Protein AF-A0A7C2DAB9-F1 (afdb_monomer)

Radius of gyration: 25.48 Å; Cα contacts (8 Å, |Δi|>4): 15; chains: 1; bounding box: 68×54×38 Å

Mean predicted aligned error: 17.57 Å

pLDDT: mean 74.19, std 17.8, range [45.88, 98.0]

Foldseek 3Di:
DDDDDDDDDDDDDDPVVVVVLVVVCVVVVHDSVVVVVVVVCCVVPPDDPLVPDPCVVVVVVVPDPPDPPPDPDPPPPPDDPPDPPPDDDDD

Nearest PDB structures (foldseek):
  3h87-assembly1_C  TM=6.363E-01  e=1.679E+00  Mycobacterium tuberculosis H37Rv
  2p81-assemb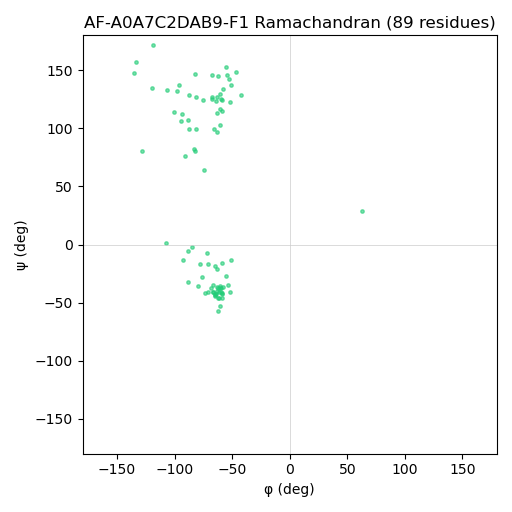ly1_A  TM=5.356E-01  e=5.151E+00  Drosophila melanogaster

Structure (mmCIF, N/CA/C/O backbone):
data_AF-A0A7C2DAB9-F1
#
_entry.id   AF-A0A7C2DAB9-F1
#
loop_
_atom_s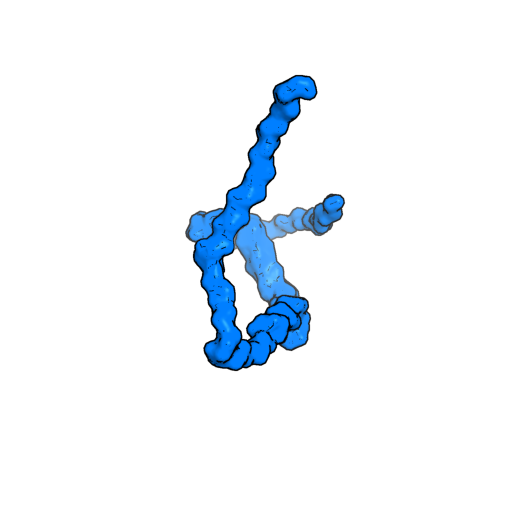ite.group_PDB
_atom_site.id
_atom_site.type_symbol
_atom_site.label_atom_id
_atom_site.label_alt_id
_atom_site.label_comp_id
_atom_site.label_asym_id
_atom_site.label_entity_id
_atom_site.label_seq_id
_atom_site.pdbx_PDB_ins_code
_atom_site.Cartn_x
_atom_site.Cartn_y
_atom_site.Cartn_z
_atom_site.occupancy
_atom_site.B_iso_or_equiv
_atom_site.auth_seq_id
_atom_site.auth_comp_id
_atom_site.auth_asym_id
_atom_site.auth_atom_id
_atom_site.pdbx_PDB_model_num
ATOM 1 N N . MET A 1 1 ? -8.181 -8.698 24.155 1.00 45.88 1 MET A N 1
ATOM 2 C CA . MET A 1 1 ? -7.880 -8.315 22.758 1.00 45.88 1 MET A CA 1
ATOM 3 C C . MET A 1 1 ? -6.458 -7.763 22.735 1.00 45.88 1 MET A C 1
ATOM 5 O O . MET A 1 1 ? -6.249 -6.654 23.205 1.00 45.88 1 MET A O 1
ATOM 9 N N . TYR A 1 2 ? -5.461 -8.559 22.340 1.00 46.59 2 TYR A N 1
ATOM 10 C CA . TYR A 1 2 ? -4.060 -8.122 22.360 1.00 46.59 2 TYR A CA 1
ATOM 11 C C . TYR A 1 2 ? -3.730 -7.430 21.039 1.00 46.59 2 TYR A C 1
ATOM 13 O O . TYR A 1 2 ? -3.634 -8.080 20.002 1.00 46.59 2 TYR A O 1
ATOM 21 N N . ALA A 1 3 ? -3.586 -6.107 21.065 1.00 60.97 3 ALA A N 1
ATOM 22 C CA . ALA A 1 3 ? -3.023 -5.380 19.939 1.00 60.97 3 ALA A CA 1
ATOM 23 C C . ALA A 1 3 ? -1.561 -5.820 19.763 1.00 60.97 3 ALA A C 1
ATOM 25 O O . ALA A 1 3 ? -0.768 -5.726 20.702 1.00 60.97 3 ALA A O 1
ATOM 26 N N . HIS A 1 4 ? -1.194 -6.318 18.581 1.00 66.12 4 HIS A N 1
ATOM 27 C CA . HIS A 1 4 ? 0.213 -6.557 18.272 1.00 66.12 4 HIS A CA 1
ATOM 28 C C . HIS A 1 4 ? 0.989 -5.238 18.420 1.00 66.12 4 HIS A C 1
ATOM 30 O O . HIS A 1 4 ? 0.527 -4.214 17.908 1.00 66.12 4 HIS A O 1
ATOM 36 N N . PRO A 1 5 ? 2.154 -5.224 19.091 1.00 83.00 5 PRO A N 1
ATOM 37 C CA . PRO A 1 5 ? 2.931 -4.002 19.239 1.00 83.00 5 PRO A CA 1
ATOM 38 C C . PRO A 1 5 ? 3.390 -3.514 17.859 1.00 83.00 5 PRO A C 1
ATOM 40 O O . PRO A 1 5 ? 4.188 -4.167 17.184 1.00 83.00 5 PRO A O 1
ATOM 43 N N . VAL A 1 6 ? 2.873 -2.362 17.427 1.00 84.31 6 VAL A N 1
ATOM 44 C CA . VAL A 1 6 ? 3.278 -1.702 16.180 1.00 84.31 6 VAL A CA 1
ATOM 45 C C . VAL A 1 6 ? 4.470 -0.794 16.473 1.00 84.31 6 VAL A C 1
ATOM 47 O O . VAL A 1 6 ? 4.420 0.028 17.386 1.00 84.31 6 VAL A O 1
ATOM 50 N N . LYS A 1 7 ? 5.547 -0.919 15.692 1.00 87.38 7 LYS A N 1
ATOM 51 C CA . LYS A 1 7 ? 6.698 -0.004 15.744 1.00 87.38 7 LYS A CA 1
ATOM 52 C C . LYS A 1 7 ? 6.552 1.077 14.669 1.00 87.38 7 LYS A C 1
ATOM 54 O O . LYS A 1 7 ? 6.189 0.767 13.536 1.00 87.38 7 LYS A O 1
ATOM 59 N N . ARG A 1 8 ? 6.845 2.338 15.010 1.00 90.06 8 ARG A N 1
ATOM 60 C CA . ARG A 1 8 ? 6.874 3.457 14.051 1.00 90.06 8 ARG A CA 1
ATOM 61 C C . ARG A 1 8 ? 8.209 3.458 13.306 1.00 90.06 8 ARG A C 1
ATOM 63 O O . ARG A 1 8 ? 9.258 3.470 13.940 1.00 90.06 8 ARG A O 1
ATOM 70 N N . LEU A 1 9 ? 8.152 3.478 11.978 1.00 90.88 9 LEU A N 1
ATOM 71 C CA . LEU A 1 9 ? 9.306 3.579 11.084 1.00 90.88 9 LEU A CA 1
ATOM 72 C C . LEU A 1 9 ? 9.160 4.849 10.235 1.00 90.88 9 LEU A C 1
ATOM 74 O O . LEU A 1 9 ? 8.074 5.118 9.724 1.00 90.88 9 LEU A O 1
ATOM 78 N N . GLN A 1 10 ? 10.235 5.625 10.100 1.00 94.69 10 GLN A N 1
ATOM 79 C CA . GLN A 1 10 ? 10.331 6.735 9.150 1.00 94.69 10 GLN A CA 1
ATOM 80 C C . GLN A 1 10 ? 11.246 6.312 8.003 1.00 94.69 10 GLN A C 1
ATOM 82 O O . GLN A 1 10 ? 12.320 5.767 8.249 1.00 94.69 10 GLN A O 1
ATOM 87 N N . ILE A 1 11 ? 10.810 6.549 6.768 1.00 93.38 11 ILE A N 1
ATOM 88 C CA . ILE A 1 11 ? 11.570 6.266 5.550 1.00 93.38 11 ILE A CA 1
ATOM 89 C C . ILE A 1 11 ? 11.454 7.458 4.607 1.00 93.38 11 ILE A C 1
ATOM 91 O O . ILE A 1 11 ? 10.423 8.129 4.586 1.00 93.38 11 ILE A O 1
ATOM 95 N N . MET A 1 12 ? 12.509 7.695 3.839 1.00 96.75 12 MET A N 1
ATOM 96 C CA . MET A 1 12 ? 12.492 8.612 2.705 1.00 96.75 12 MET A CA 1
ATOM 97 C C . MET A 1 12 ? 12.296 7.779 1.442 1.00 96.75 12 MET A C 1
ATOM 99 O O . MET A 1 12 ? 12.964 6.758 1.279 1.00 96.75 12 MET A O 1
ATOM 103 N N . ILE A 1 13 ? 11.377 8.197 0.580 1.00 95.44 13 ILE A N 1
ATOM 104 C CA . ILE A 1 13 ? 11.139 7.592 -0.731 1.00 95.44 13 ILE A CA 1
ATOM 105 C C . ILE A 1 13 ? 11.026 8.700 -1.771 1.00 95.44 13 ILE A C 1
ATOM 107 O O . ILE A 1 13 ? 10.711 9.839 -1.422 1.00 95.44 13 ILE A O 1
ATOM 111 N N . ASP A 1 14 ? 11.273 8.355 -3.029 1.00 98.00 14 ASP A N 1
ATOM 112 C CA . ASP A 1 14 ? 11.122 9.293 -4.135 1.00 98.00 14 ASP A CA 1
ATOM 113 C C . ASP A 1 14 ? 9.666 9.759 -4.263 1.00 98.00 14 ASP A C 1
ATOM 115 O O . ASP A 1 14 ? 8.724 8.988 -4.052 1.00 98.00 14 ASP A O 1
ATOM 119 N N . GLU A 1 15 ? 9.479 11.021 -4.642 1.00 97.56 15 GLU A N 1
ATOM 120 C CA . GLU A 1 15 ? 8.156 11.638 -4.783 1.00 97.56 15 GLU A CA 1
ATOM 121 C C . GLU A 1 15 ? 7.291 10.911 -5.826 1.00 97.56 15 GLU A C 1
ATOM 123 O O . GLU A 1 15 ? 6.103 10.668 -5.605 1.00 97.56 15 GLU A O 1
ATOM 128 N N . ASP A 1 16 ? 7.901 10.453 -6.921 1.00 97.75 16 ASP A N 1
ATOM 129 C CA . ASP A 1 16 ? 7.207 9.685 -7.958 1.00 97.75 16 ASP A CA 1
ATOM 130 C C . ASP A 1 16 ? 6.677 8.344 -7.433 1.00 97.75 16 ASP A C 1
ATOM 132 O O . ASP A 1 16 ? 5.579 7.903 -7.800 1.00 97.75 16 ASP A O 1
ATOM 136 N N . LEU A 1 17 ? 7.434 7.704 -6.536 1.00 96.38 17 LEU A N 1
ATOM 137 C CA . LEU A 1 17 ? 7.030 6.462 -5.884 1.00 96.38 17 LEU A CA 1
ATOM 138 C C . LEU A 1 17 ? 5.905 6.722 -4.877 1.00 96.38 17 LEU A C 1
ATOM 140 O O . LEU A 1 17 ? 4.932 5.967 -4.820 1.00 96.38 17 LEU A O 1
ATOM 144 N N . ASP A 1 18 ? 6.004 7.814 -4.123 1.00 96.50 18 ASP A N 1
ATOM 145 C CA . ASP A 1 18 ? 4.977 8.266 -3.189 1.00 96.50 18 ASP A CA 1
ATOM 146 C C . ASP A 1 18 ? 3.632 8.523 -3.898 1.00 96.50 18 ASP A C 1
ATOM 148 O O . ASP A 1 18 ? 2.576 8.069 -3.432 1.00 96.50 18 ASP A O 1
ATOM 152 N N . ALA A 1 19 ? 3.684 9.160 -5.072 1.00 97.38 19 ALA A N 1
ATOM 153 C CA . ALA A 1 19 ? 2.536 9.405 -5.935 1.00 97.38 19 ALA A CA 1
ATOM 154 C C . ALA A 1 19 ? 1.978 8.112 -6.554 1.00 97.38 19 ALA A C 1
ATOM 156 O O . ALA A 1 19 ? 0.760 7.957 -6.682 1.00 97.38 19 ALA A O 1
ATOM 157 N N . ALA A 1 20 ? 2.837 7.161 -6.934 1.00 96.94 20 ALA A N 1
ATOM 158 C CA . ALA A 1 20 ? 2.404 5.855 -7.428 1.00 96.94 20 ALA A CA 1
ATOM 159 C C . ALA A 1 20 ? 1.662 5.048 -6.350 1.00 96.94 20 ALA A C 1
ATOM 161 O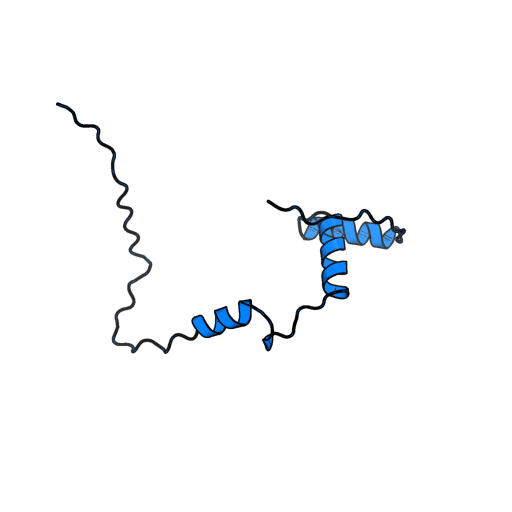 O . ALA A 1 20 ? 0.598 4.490 -6.629 1.00 96.94 20 ALA A O 1
ATOM 162 N N . LEU A 1 2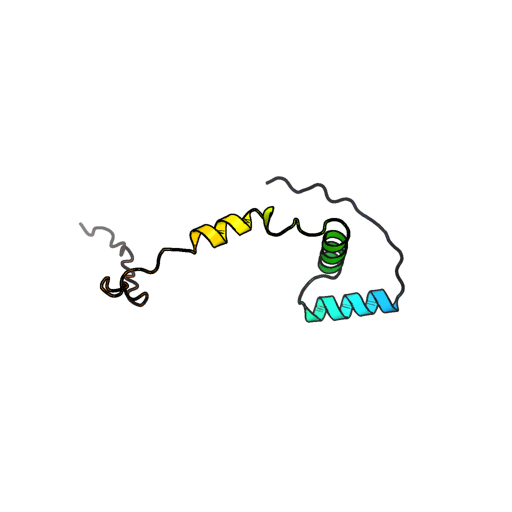1 ? 2.169 5.052 -5.113 1.00 95.81 21 LEU A N 1
ATOM 163 C CA . LEU A 1 21 ? 1.511 4.422 -3.965 1.00 95.81 21 LEU A CA 1
ATOM 164 C C . LEU A 1 21 ? 0.139 5.043 -3.683 1.00 95.81 21 LEU A C 1
ATOM 166 O O . LEU A 1 21 ? -0.813 4.319 -3.406 1.00 95.81 21 LEU A O 1
ATOM 170 N N . GLU A 1 22 ? 0.025 6.369 -3.777 1.00 96.69 22 GLU A N 1
ATOM 171 C CA . GLU A 1 22 ? -1.236 7.094 -3.589 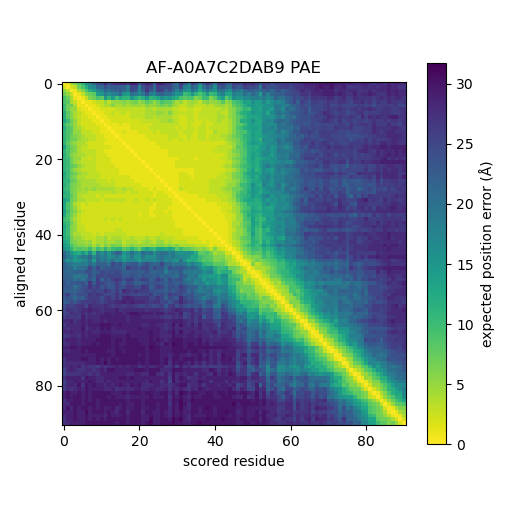1.00 96.69 22 GLU A CA 1
ATOM 172 C C . GLU A 1 22 ? -2.286 6.684 -4.634 1.00 96.69 22 GLU A C 1
ATOM 174 O O . GLU A 1 22 ? -3.434 6.394 -4.291 1.00 96.69 22 GLU A O 1
ATOM 179 N N . ARG A 1 23 ? -1.892 6.604 -5.914 1.00 97.56 23 ARG A N 1
ATOM 180 C CA . ARG A 1 23 ? -2.787 6.154 -6.993 1.00 97.56 23 ARG A CA 1
ATOM 181 C C . ARG A 1 23 ? -3.263 4.723 -6.767 1.00 97.56 23 ARG A C 1
ATOM 183 O O . ARG A 1 23 ? -4.459 4.467 -6.884 1.00 97.56 23 ARG A O 1
ATOM 190 N N . LEU A 1 24 ? -2.353 3.817 -6.416 1.00 97.25 24 LEU A N 1
ATOM 191 C CA . LEU A 1 24 ? -2.695 2.414 -6.196 1.00 97.25 24 LEU A CA 1
ATOM 192 C C . LEU A 1 24 ? -3.597 2.234 -4.968 1.00 97.25 24 LEU A C 1
ATOM 194 O O . LEU A 1 24 ? -4.580 1.505 -5.026 1.00 97.25 24 LEU A O 1
ATOM 198 N N . ALA A 1 25 ? -3.326 2.961 -3.882 1.00 96.88 25 ALA A N 1
ATOM 199 C CA . ALA A 1 25 ? -4.164 2.940 -2.688 1.00 96.88 25 ALA A CA 1
ATOM 200 C C . ALA A 1 25 ? -5.609 3.369 -2.998 1.00 96.88 25 ALA A C 1
ATOM 202 O O . ALA A 1 25 ? -6.552 2.723 -2.545 1.00 96.88 25 ALA A O 1
ATOM 203 N N . ARG A 1 26 ? -5.789 4.405 -3.832 1.00 96.19 26 ARG A N 1
ATOM 204 C CA . ARG A 1 26 ? -7.118 4.839 -4.298 1.00 96.19 26 ARG A CA 1
ATOM 205 C C . ARG A 1 26 ? -7.805 3.793 -5.170 1.00 96.19 26 ARG A C 1
ATOM 207 O O . A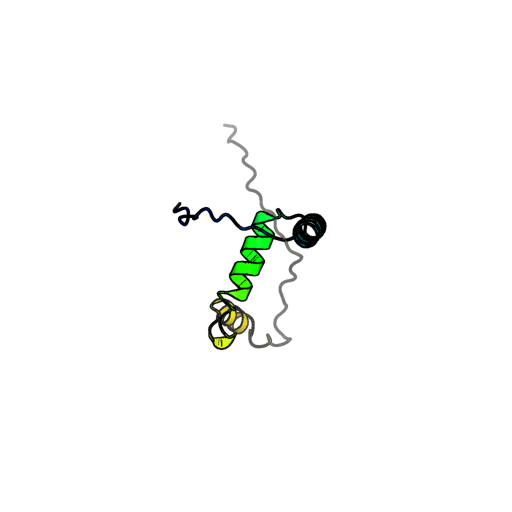RG A 1 26 ? -8.997 3.574 -4.996 1.00 96.19 26 ARG A O 1
ATOM 214 N N . GLN A 1 27 ? -7.070 3.158 -6.082 1.00 97.19 27 GLN A N 1
ATOM 215 C CA . GLN A 1 27 ? -7.609 2.105 -6.950 1.00 97.19 27 GLN A CA 1
ATOM 216 C C . GLN A 1 27 ? -8.075 0.884 -6.149 1.00 97.19 27 GLN A C 1
ATOM 218 O O . GLN A 1 27 ? -9.133 0.335 -6.434 1.00 97.19 27 GLN A O 1
ATOM 223 N N . GLU A 1 28 ? -7.320 0.489 -5.123 1.00 95.69 28 GLU A N 1
ATOM 224 C CA . GLU A 1 28 ? -7.649 -0.649 -4.257 1.00 95.69 28 GLU A CA 1
ATOM 225 C C . GLU A 1 28 ? -8.607 -0.292 -3.103 1.00 95.69 28 GLU A C 1
ATOM 227 O O . GLU A 1 28 ? -8.970 -1.161 -2.311 1.00 95.69 28 GLU A O 1
ATOM 232 N N . GLY A 1 29 ? -9.000 0.980 -2.960 1.00 95.38 29 GLY A N 1
ATOM 233 C CA . GLY A 1 29 ? -9.860 1.437 -1.864 1.00 95.38 29 GLY A CA 1
ATOM 234 C C . GLY A 1 29 ? -9.233 1.267 -0.474 1.00 95.38 29 GLY A C 1
ATOM 235 O O . GLY A 1 29 ? -9.944 1.078 0.511 1.00 95.38 29 GLY A O 1
ATOM 236 N N . THR A 1 30 ? -7.902 1.312 -0.375 1.00 95.62 30 THR A N 1
ATOM 237 C CA . THR A 1 30 ? -7.164 1.123 0.880 1.00 95.62 30 THR A CA 1
ATOM 238 C C . THR A 1 30 ? -6.338 2.350 1.251 1.00 95.62 30 THR A C 1
ATOM 240 O O . THR A 1 30 ? -6.187 3.300 0.488 1.00 95.62 30 THR A O 1
ATOM 243 N N . SER A 1 31 ? -5.771 2.342 2.456 1.00 94.38 31 SER A N 1
ATOM 244 C CA . SER A 1 31 ? -4.816 3.373 2.862 1.00 94.38 31 SER A CA 1
ATOM 245 C C . SER A 1 31 ? -3.416 3.053 2.348 1.00 94.38 31 SER A C 1
ATOM 247 O O . SER A 1 31 ? -2.970 1.904 2.356 1.00 94.38 31 SER A O 1
ATOM 249 N N . LYS A 1 32 ? -2.657 4.098 2.031 1.00 93.75 32 LYS A N 1
ATOM 250 C CA . LYS A 1 32 ? -1.240 3.997 1.669 1.00 93.75 32 LYS A CA 1
ATOM 251 C C . LYS A 1 32 ? -0.408 3.218 2.690 1.00 93.75 32 LYS A C 1
ATOM 253 O O . LYS A 1 32 ? 0.398 2.368 2.331 1.00 93.75 32 LYS A O 1
ATOM 258 N N . ALA A 1 33 ? -0.656 3.438 3.982 1.00 92.81 33 ALA A N 1
ATOM 259 C CA . ALA A 1 33 ? 0.03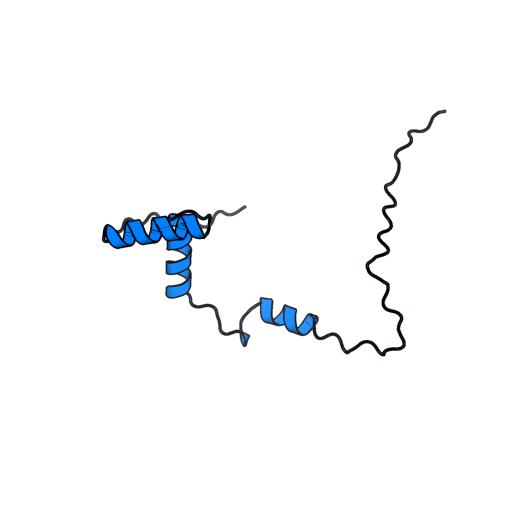3 2.713 5.044 1.00 92.81 33 ALA A CA 1
ATOM 260 C C . ALA A 1 33 ? -0.326 1.215 5.073 1.00 92.81 33 AL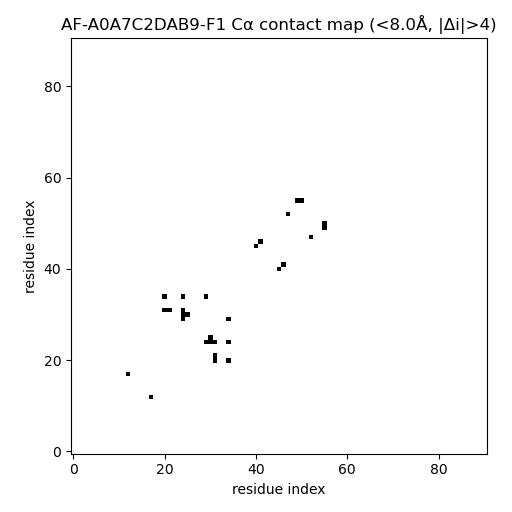A A C 1
ATOM 262 O O . ALA A 1 33 ? 0.530 0.392 5.392 1.00 92.81 33 ALA A O 1
ATOM 263 N N . ALA A 1 34 ? -1.572 0.841 4.758 1.00 92.94 34 ALA A N 1
ATOM 264 C CA . ALA A 1 34 ? -1.962 -0.566 4.642 1.00 92.94 34 ALA A CA 1
ATOM 265 C C . ALA A 1 34 ? -1.263 -1.243 3.462 1.00 92.94 34 ALA A C 1
ATOM 267 O O . ALA A 1 34 ? -0.751 -2.350 3.615 1.00 92.94 34 ALA A O 1
ATOM 268 N N . LEU A 1 35 ? -1.165 -0.537 2.340 1.00 95.19 35 LEU A N 1
ATOM 269 C CA . LEU A 1 35 ? -0.503 -1.014 1.137 1.00 95.19 35 LEU A CA 1
ATOM 270 C C . LEU A 1 35 ? 1.008 -1.210 1.350 1.00 95.19 35 LEU A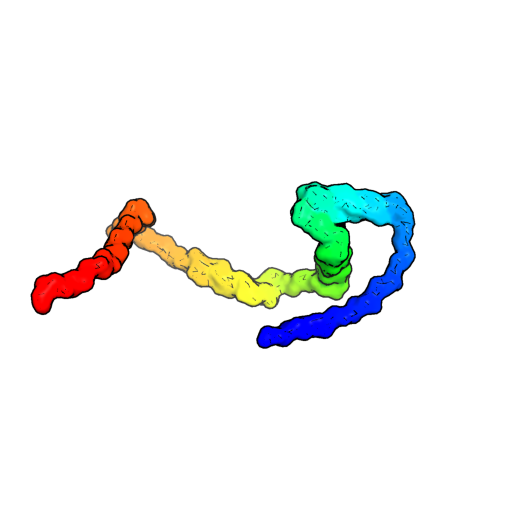 C 1
ATOM 272 O O . LEU A 1 35 ? 1.540 -2.275 1.045 1.00 95.19 35 LEU A O 1
ATOM 276 N N . ILE A 1 36 ? 1.681 -0.255 2.004 1.00 93.50 36 ILE A N 1
ATOM 277 C CA . ILE A 1 36 ? 3.091 -0.394 2.413 1.00 93.50 36 ILE A CA 1
ATOM 278 C C . ILE A 1 36 ? 3.275 -1.606 3.333 1.00 93.50 36 ILE A C 1
ATOM 280 O O . ILE A 1 36 ? 4.184 -2.407 3.132 1.00 93.50 36 ILE A O 1
ATOM 284 N N . ARG A 1 37 ? 2.407 -1.781 4.340 1.00 91.12 37 ARG A N 1
ATOM 285 C CA . ARG A 1 37 ? 2.486 -2.941 5.242 1.00 91.12 37 ARG A CA 1
ATOM 286 C C . ARG A 1 37 ? 2.292 -4.263 4.504 1.00 91.12 37 ARG A C 1
ATOM 288 O O . ARG A 1 37 ? 2.967 -5.223 4.867 1.00 91.12 37 ARG A O 1
ATOM 295 N N . ARG A 1 38 ? 1.399 -4.314 3.507 1.00 91.06 38 ARG A N 1
ATOM 296 C CA . ARG A 1 38 ? 1.198 -5.491 2.652 1.00 91.06 38 ARG A CA 1
ATOM 297 C C . ARG A 1 38 ? 2.476 -5.805 1.882 1.00 91.06 38 ARG A C 1
ATOM 299 O O . ARG A 1 38 ? 3.057 -6.854 2.100 1.00 91.06 38 ARG A O 1
ATOM 306 N N . PHE A 1 39 ? 2.993 -4.855 1.108 1.00 92.19 39 PHE A N 1
ATOM 307 C CA . PHE A 1 39 ? 4.202 -5.068 0.306 1.00 92.19 39 PHE A CA 1
ATOM 308 C C . PHE A 1 39 ? 5.433 -5.440 1.133 1.00 92.19 39 PHE A C 1
ATOM 310 O O . PHE A 1 39 ? 6.184 -6.338 0.757 1.00 92.19 39 PHE A O 1
ATOM 317 N N . VAL A 1 40 ? 5.631 -4.795 2.286 1.00 91.50 40 VAL A N 1
ATOM 318 C CA . VAL A 1 40 ? 6.725 -5.155 3.197 1.00 91.50 40 VAL A CA 1
ATOM 319 C C . VAL A 1 40 ? 6.523 -6.563 3.753 1.00 91.50 40 VAL A C 1
ATOM 321 O O . VAL A 1 40 ? 7.481 -7.331 3.807 1.00 91.50 40 VAL A O 1
ATOM 324 N N . ARG A 1 41 ? 5.298 -6.929 4.153 1.00 87.38 41 ARG A N 1
ATOM 325 C CA . ARG A 1 41 ? 4.996 -8.278 4.647 1.00 87.38 41 ARG A CA 1
ATOM 326 C C . ARG A 1 41 ? 5.274 -9.321 3.575 1.00 87.38 41 ARG A C 1
ATOM 328 O O . ARG A 1 41 ? 6.039 -10.233 3.857 1.00 87.38 41 ARG A O 1
ATOM 335 N N . ASP A 1 42 ? 4.715 -9.151 2.386 1.00 87.31 42 ASP A N 1
ATOM 336 C CA . ASP A 1 42 ? 4.806 -10.127 1.299 1.00 87.31 42 ASP A CA 1
ATOM 337 C C . ASP A 1 42 ? 6.264 -10.356 0.885 1.00 87.31 42 ASP A C 1
ATOM 339 O O . ASP A 1 42 ? 6.673 -11.476 0.584 1.00 87.31 42 ASP A O 1
ATOM 343 N N . ARG A 1 43 ? 7.088 -9.299 0.925 1.00 87.06 43 ARG A N 1
ATOM 344 C CA . ARG A 1 43 ? 8.499 -9.390 0.544 1.00 87.06 43 ARG A CA 1
ATOM 345 C C . ARG A 1 43 ? 9.398 -9.973 1.634 1.00 87.06 43 ARG A C 1
ATOM 347 O O . ARG A 1 43 ? 10.372 -10.645 1.298 1.00 87.06 43 ARG A O 1
ATOM 354 N N . VAL A 1 44 ? 9.120 -9.677 2.906 1.00 86.94 44 VAL A N 1
ATOM 355 C CA . VAL A 1 44 ? 9.942 -10.101 4.059 1.00 86.94 44 VAL A CA 1
ATOM 356 C C . VAL A 1 44 ? 9.526 -11.475 4.586 1.00 86.94 44 VAL A C 1
ATOM 358 O O . VAL A 1 44 ? 10.358 -12.217 5.102 1.00 86.94 44 VAL A O 1
ATOM 361 N N . ARG A 1 45 ? 8.242 -11.811 4.484 1.00 79.94 45 ARG A N 1
ATOM 362 C CA . ARG A 1 45 ? 7.654 -13.086 4.892 1.00 79.94 45 ARG A CA 1
ATOM 363 C C . ARG A 1 45 ? 6.853 -13.632 3.712 1.00 79.94 45 ARG A C 1
ATOM 365 O O . ARG A 1 45 ? 5.636 -13.440 3.694 1.00 79.94 45 ARG A O 1
ATOM 372 N N . PRO A 1 46 ? 7.517 -14.261 2.725 1.00 68.75 46 PRO A N 1
ATOM 373 C CA . PRO A 1 46 ? 6.786 -14.986 1.699 1.00 68.75 46 PRO A CA 1
ATOM 374 C C . PRO A 1 46 ? 5.858 -15.996 2.380 1.00 68.75 46 PRO A C 1
ATOM 376 O O . PRO A 1 46 ? 6.180 -16.509 3.458 1.00 68.75 46 PRO A O 1
ATOM 379 N N . LEU A 1 47 ? 4.688 -16.220 1.780 1.00 62.16 47 LEU A N 1
ATOM 380 C CA . LEU A 1 47 ? 3.761 -17.237 2.263 1.00 62.16 47 LEU A CA 1
ATOM 381 C C . LEU A 1 47 ? 4.508 -18.574 2.383 1.00 62.16 47 LEU A C 1
ATOM 383 O O . LEU A 1 47 ? 5.383 -18.845 1.550 1.00 62.16 47 LEU A O 1
ATOM 387 N N . PRO A 1 48 ? 4.213 -19.374 3.422 1.00 65.50 48 PRO A N 1
ATOM 388 C CA . PRO A 1 48 ? 4.745 -20.724 3.479 1.00 65.50 48 PRO A CA 1
ATOM 389 C C . PRO A 1 48 ? 4.344 -21.476 2.195 1.00 65.50 48 PRO A C 1
ATOM 391 O O . PRO A 1 48 ? 3.332 -21.123 1.576 1.00 65.50 48 PRO A O 1
ATOM 394 N N . PRO A 1 49 ? 5.132 -22.474 1.762 1.00 69.56 49 PRO A N 1
ATOM 395 C CA . PRO A 1 49 ? 4.707 -23.401 0.718 1.00 69.56 49 PRO A CA 1
ATOM 396 C C . PRO A 1 49 ? 3.286 -23.906 0.998 1.00 69.56 49 PRO A C 1
ATOM 398 O O . PRO A 1 49 ? 2.890 -24.018 2.159 1.00 69.56 49 PRO A O 1
ATOM 401 N N . ILE A 1 50 ? 2.513 -24.191 -0.052 1.00 62.12 50 ILE A N 1
ATOM 402 C CA . ILE A 1 50 ? 1.105 -24.609 0.062 1.00 62.12 50 ILE A CA 1
ATOM 403 C C . ILE A 1 50 ? 0.949 -25.808 1.011 1.00 62.12 50 ILE A C 1
ATOM 405 O O . ILE A 1 50 ? -0.012 -25.875 1.770 1.00 62.12 50 ILE A O 1
ATOM 409 N N . GLU A 1 51 ? 1.933 -26.705 1.028 1.00 61.47 51 GLU A N 1
ATOM 410 C CA . GLU A 1 51 ? 1.992 -27.897 1.874 1.00 61.47 51 GLU A CA 1
ATOM 411 C C . GLU A 1 51 ? 2.037 -27.569 3.379 1.00 61.47 51 GLU A C 1
ATOM 413 O O . GLU A 1 51 ? 1.694 -28.401 4.220 1.00 61.47 51 GLU A O 1
ATOM 418 N N . GLU A 1 52 ? 2.451 -26.352 3.723 1.00 61.47 52 GLU A N 1
ATOM 419 C CA . GLU A 1 52 ? 2.586 -25.841 5.085 1.00 61.47 52 GLU A CA 1
ATOM 420 C C . GLU A 1 52 ? 1.494 -24.808 5.439 1.00 61.47 52 GLU A C 1
ATOM 422 O O . GLU A 1 52 ? 1.487 -24.283 6.558 1.00 61.47 52 GLU A O 1
ATOM 427 N N . ASP A 1 53 ? 0.553 -24.515 4.529 1.00 60.41 53 ASP A N 1
ATOM 428 C CA . ASP A 1 53 ? -0.549 -23.580 4.781 1.00 60.41 53 ASP A CA 1
ATOM 429 C C . ASP A 1 53 ? -1.626 -24.229 5.683 1.00 60.41 53 ASP A C 1
ATOM 431 O O . ASP A 1 53 ? -2.192 -25.269 5.338 1.00 60.41 53 ASP A O 1
ATOM 435 N N . PRO A 1 54 ? -1.986 -23.629 6.835 1.00 58.72 54 PRO A N 1
ATOM 436 C CA . PRO A 1 54 ? -3.098 -24.098 7.665 1.00 58.72 54 PRO A CA 1
ATOM 437 C C . PRO A 1 54 ? -4.442 -24.214 6.925 1.00 58.72 54 PRO A C 1
ATOM 439 O O . PRO A 1 54 ? -5.281 -25.023 7.322 1.00 58.72 54 PRO A O 1
ATOM 442 N N . LEU A 1 55 ? -4.657 -23.424 5.867 1.00 63.25 55 LEU A N 1
ATOM 443 C CA . LEU A 1 55 ? -5.841 -23.483 5.006 1.00 63.25 55 LEU A CA 1
ATOM 444 C C . LEU A 1 55 ? -5.797 -24.643 4.004 1.00 63.25 55 LEU A C 1
ATOM 446 O O . LEU A 1 55 ? -6.849 -25.021 3.492 1.00 63.25 55 LEU A O 1
ATOM 450 N N . TRP A 1 56 ? -4.636 -25.255 3.759 1.00 57.50 56 TRP A N 1
ATOM 451 C CA . TRP A 1 56 ? -4.517 -26.428 2.888 1.00 57.50 56 TRP A CA 1
ATOM 452 C C . TRP A 1 56 ? -5.361 -27.604 3.389 1.00 57.50 56 TRP A C 1
ATOM 454 O O . TRP A 1 56 ? -6.058 -28.257 2.616 1.00 57.50 56 TRP A O 1
ATOM 464 N N . ARG A 1 57 ? -5.431 -27.792 4.714 1.00 56.97 57 ARG A N 1
ATOM 465 C CA . ARG A 1 57 ? -6.302 -28.806 5.335 1.00 56.97 57 ARG A CA 1
ATOM 466 C C . ARG A 1 57 ? -7.796 -28.551 5.130 1.00 56.97 57 ARG A C 1
ATOM 468 O O . ARG A 1 57 ? -8.600 -29.457 5.324 1.00 56.97 57 ARG A O 1
ATOM 475 N N . LEU A 1 58 ? -8.186 -27.323 4.784 1.00 57.69 58 LEU A N 1
ATOM 476 C CA . LEU A 1 58 ? -9.579 -26.990 4.493 1.00 57.69 58 LEU A CA 1
ATOM 477 C C . LEU A 1 58 ? -10.001 -27.496 3.103 1.00 57.69 58 LEU A C 1
ATOM 479 O O . LEU A 1 58 ? -11.174 -27.792 2.905 1.00 57.69 58 LEU A O 1
ATOM 483 N N . VAL A 1 59 ? -9.052 -27.611 2.164 1.00 56.91 59 VAL A N 1
ATOM 484 C CA . VAL A 1 59 ? -9.292 -28.125 0.806 1.00 56.91 59 VAL A CA 1
ATOM 485 C C . VAL A 1 59 ? -9.498 -29.642 0.832 1.00 56.91 59 VAL A C 1
ATOM 487 O O . VAL A 1 59 ? -10.451 -30.122 0.230 1.00 56.91 59 VAL A O 1
ATOM 490 N N . GLU A 1 60 ? -8.710 -30.382 1.621 1.00 52.44 60 GLU A N 1
ATOM 491 C CA . GLU A 1 60 ? -8.929 -31.825 1.853 1.00 52.44 60 GLU A CA 1
ATOM 492 C C . GLU A 1 60 ? -10.323 -32.126 2.433 1.00 52.44 60 GLU A C 1
ATOM 494 O O . GLU A 1 60 ? -10.950 -33.113 2.067 1.00 52.44 60 GLU A O 1
ATOM 499 N N . ALA A 1 61 ? -10.857 -31.263 3.304 1.00 53.72 61 ALA A N 1
ATOM 500 C CA . ALA A 1 61 ? -12.198 -31.448 3.867 1.00 53.72 61 ALA A CA 1
ATOM 501 C C . ALA A 1 61 ? -13.337 -31.209 2.851 1.00 53.72 61 ALA A C 1
ATOM 503 O O . ALA A 1 61 ? -14.477 -31.600 3.110 1.00 53.72 61 ALA A O 1
ATOM 504 N N . ALA A 1 62 ? -13.046 -30.553 1.722 1.00 51.28 62 ALA A N 1
ATOM 505 C CA . ALA A 1 62 ? -13.993 -30.304 0.638 1.00 51.28 62 ALA A CA 1
ATOM 506 C C . ALA A 1 62 ? -13.956 -31.391 -0.450 1.00 51.28 62 ALA A C 1
ATOM 508 O O . ALA A 1 62 ? -14.902 -31.476 -1.236 1.00 51.28 62 ALA A O 1
ATOM 509 N N . GLU A 1 63 ? -12.935 -32.257 -0.466 1.00 52.75 63 GLU A N 1
ATOM 510 C CA . GLU A 1 63 ? -12.934 -33.504 -1.241 1.00 52.75 63 GLU A CA 1
ATOM 511 C C . GLU A 1 63 ? -13.846 -34.535 -0.561 1.00 52.75 63 GLU A C 1
ATOM 513 O O . GLU A 1 63 ? -13.438 -35.576 -0.048 1.00 52.75 63 GLU A O 1
ATOM 518 N N . ARG A 1 64 ? -15.138 -34.213 -0.519 1.00 48.28 64 ARG A N 1
ATOM 519 C CA . ARG A 1 64 ? -16.178 -35.186 -0.222 1.00 48.28 64 ARG A CA 1
ATOM 520 C C . ARG A 1 64 ? -16.222 -36.163 -1.394 1.00 48.28 64 ARG A C 1
ATOM 522 O O . ARG A 1 64 ? -16.352 -35.736 -2.539 1.00 48.28 64 ARG A O 1
ATOM 529 N N . GLU A 1 65 ? -16.127 -37.456 -1.096 1.00 53.56 65 GLU A N 1
ATOM 530 C CA . GLU A 1 65 ? -16.441 -38.537 -2.035 1.00 53.56 65 GLU A CA 1
ATOM 531 C C . GLU A 1 65 ? -17.731 -38.175 -2.797 1.00 53.56 65 GLU A C 1
ATOM 533 O O . GLU A 1 65 ? -18.700 -37.769 -2.137 1.00 53.56 65 GLU A O 1
ATOM 538 N N . PRO A 1 66 ? -17.755 -38.231 -4.147 1.00 58.03 66 PRO A N 1
ATOM 539 C CA . PRO A 1 66 ? -18.950 -37.898 -4.907 1.00 58.03 66 PRO A CA 1
ATOM 540 C C . PRO A 1 66 ? -20.119 -38.697 -4.344 1.00 58.03 66 PRO A C 1
ATOM 542 O O . PRO A 1 66 ? -20.064 -39.923 -4.234 1.00 58.03 66 PRO A O 1
ATOM 545 N N . VAL A 1 67 ? -21.158 -37.982 -3.920 1.00 57.12 67 VAL A N 1
ATOM 546 C CA . VAL A 1 67 ? -22.372 -38.616 -3.423 1.00 57.12 67 VAL A CA 1
ATOM 547 C C . VAL A 1 67 ? -22.920 -39.463 -4.580 1.00 57.12 67 VAL A C 1
ATOM 549 O O . VAL A 1 67 ? -22.998 -38.947 -5.697 1.00 57.12 67 VAL A O 1
ATOM 552 N N . PRO A 1 68 ? -23.251 -40.751 -4.372 1.00 59.88 68 PRO A N 1
ATOM 553 C CA . PRO A 1 68 ? -23.904 -41.550 -5.403 1.00 59.88 68 PRO A CA 1
ATOM 554 C C . PRO A 1 68 ? -25.127 -40.796 -5.944 1.00 59.88 68 PRO A C 1
ATOM 556 O O . PRO A 1 68 ? -25.881 -40.242 -5.142 1.00 59.88 68 PRO A O 1
ATOM 559 N N . GLU A 1 69 ? -25.337 -40.802 -7.268 1.00 60.53 69 GLU A N 1
ATOM 560 C CA . GLU A 1 69 ? -26.432 -40.094 -7.979 1.00 60.53 69 GLU A CA 1
ATOM 561 C C . GLU A 1 69 ? -27.843 -40.370 -7.412 1.00 60.53 69 GLU A C 1
ATOM 563 O O . GLU A 1 69 ? -28.802 -39.679 -7.742 1.00 60.53 69 GLU A O 1
ATOM 568 N N . GLU A 1 70 ? -27.982 -41.382 -6.557 1.00 62.38 70 GLU A N 1
ATOM 569 C CA . GLU A 1 70 ? -29.239 -41.852 -5.982 1.00 62.38 70 GLU A CA 1
ATOM 570 C C . GLU A 1 70 ? -29.649 -41.141 -4.680 1.00 62.38 70 GLU A C 1
ATOM 572 O O . GLU A 1 70 ? -30.746 -41.392 -4.179 1.00 62.38 70 GLU A O 1
ATOM 577 N N . VAL A 1 71 ? -28.815 -40.260 -4.114 1.00 58.78 71 VAL A N 1
ATOM 578 C CA . VAL A 1 71 ? -29.208 -39.443 -2.954 1.00 58.78 71 VAL A CA 1
ATOM 579 C C . VAL A 1 71 ? -29.745 -38.104 -3.466 1.00 58.78 71 VAL A C 1
ATOM 581 O O . VAL A 1 71 ? -28.960 -37.322 -3.998 1.00 58.78 71 VAL A O 1
ATOM 584 N N . PRO A 1 72 ? -31.051 -37.799 -3.316 1.00 59.12 72 PRO A N 1
ATOM 585 C CA . PRO A 1 72 ? -31.580 -36.493 -3.686 1.00 59.12 72 PRO A CA 1
ATOM 586 C C . PRO A 1 72 ? -30.833 -35.430 -2.882 1.00 59.12 72 PRO A C 1
ATOM 588 O O . PRO A 1 72 ? -30.915 -35.416 -1.651 1.00 59.12 72 PRO A O 1
ATOM 591 N N . GLU A 1 73 ? -30.074 -34.566 -3.556 1.00 62.00 73 GLU A N 1
ATOM 592 C CA . GLU A 1 73 ? -29.496 -33.406 -2.892 1.00 62.00 73 GLU A CA 1
ATOM 593 C C . GLU A 1 73 ? -30.655 -32.569 -2.332 1.00 62.00 73 GLU A C 1
ATOM 595 O O . GLU A 1 73 ? -31.573 -32.229 -3.087 1.00 62.00 73 GLU A O 1
ATOM 600 N N . PRO A 1 74 ? -30.678 -32.252 -1.025 1.00 60.78 74 PRO A N 1
ATOM 601 C CA . PRO A 1 74 ? -31.651 -31.300 -0.521 1.00 60.78 74 PRO A CA 1
ATOM 602 C C . PRO A 1 74 ? -31.409 -29.973 -1.245 1.00 60.78 74 PRO A C 1
ATOM 604 O O . PRO A 1 74 ? -30.331 -29.384 -1.134 1.00 60.78 74 PRO A O 1
ATOM 607 N N . SER A 1 75 ? -32.395 -29.525 -2.027 1.00 59.22 75 SER A N 1
ATOM 608 C CA . SER A 1 75 ? -32.318 -28.255 -2.741 1.00 59.22 75 SER A CA 1
ATOM 609 C C . SER A 1 75 ? -32.129 -27.132 -1.728 1.00 59.22 75 SER A C 1
ATOM 611 O O . SER A 1 75 ? -32.944 -26.963 -0.821 1.00 59.22 75 SER A O 1
ATOM 613 N N . ILE A 1 76 ? -31.064 -26.350 -1.905 1.00 62.66 76 ILE A N 1
ATOM 614 C CA . ILE A 1 76 ? -30.683 -25.221 -1.039 1.00 62.66 76 ILE A CA 1
ATOM 615 C C . ILE A 1 76 ? -31.797 -24.154 -0.963 1.00 62.66 76 ILE A C 1
ATOM 617 O O . ILE A 1 76 ? -31.819 -23.334 -0.048 1.00 62.66 76 ILE A O 1
ATOM 621 N N . ASP A 1 77 ? -32.757 -24.201 -1.884 1.00 61.47 77 ASP A N 1
ATOM 622 C CA . ASP A 1 77 ? -33.883 -23.276 -1.974 1.00 61.47 77 ASP A CA 1
ATOM 623 C C . ASP A 1 77 ? -34.955 -23.438 -0.877 1.00 61.47 77 ASP A C 1
ATOM 625 O O . ASP A 1 77 ? -35.835 -22.583 -0.767 1.00 61.47 77 ASP A O 1
ATOM 629 N N . GLU A 1 78 ? -34.899 -24.465 -0.021 1.00 62.41 78 GLU A N 1
ATOM 630 C CA . GLU A 1 78 ? -35.838 -24.597 1.103 1.00 62.41 78 GLU A CA 1
ATOM 631 C C . GLU A 1 78 ? -35.299 -23.922 2.376 1.00 62.41 78 GLU A C 1
ATOM 633 O O . GLU A 1 78 ? -34.826 -24.555 3.320 1.00 62.41 78 GLU A O 1
ATOM 638 N N . VAL A 1 79 ? -35.369 -22.589 2.410 1.00 60.47 79 VAL A N 1
ATOM 639 C CA . VAL A 1 79 ? -35.098 -21.807 3.624 1.00 60.47 79 VAL A CA 1
ATOM 640 C C . VAL A 1 79 ? -36.389 -21.667 4.436 1.00 60.47 79 VAL A C 1
ATOM 642 O O . VAL A 1 79 ? -37.223 -20.804 4.162 1.00 60.47 79 VAL A O 1
ATOM 645 N N . VAL A 1 80 ? -36.557 -22.498 5.467 1.00 63.59 80 VAL A N 1
ATOM 646 C CA . VAL A 1 80 ? -37.654 -22.365 6.440 1.00 63.59 80 VAL A CA 1
ATOM 647 C C . VAL A 1 80 ? -37.280 -21.309 7.484 1.00 63.59 80 VAL A C 1
ATOM 649 O O . VAL A 1 80 ? -36.553 -21.579 8.437 1.00 63.59 80 VAL A O 1
ATOM 652 N N . TYR A 1 81 ? -37.783 -20.083 7.323 1.00 54.91 81 TYR A N 1
ATOM 653 C CA . TYR A 1 81 ? -37.769 -19.081 8.393 1.00 54.91 81 TYR A CA 1
ATOM 654 C C . TYR A 1 81 ? -38.952 -19.313 9.341 1.00 54.91 81 TYR A C 1
ATOM 656 O O . TYR A 1 81 ? -39.961 -18.613 9.272 1.00 54.91 81 TYR A O 1
ATOM 664 N N . GLU A 1 82 ? -38.837 -20.265 10.263 1.00 60.66 82 GLU A N 1
ATOM 665 C CA . GLU A 1 82 ? -39.709 -20.280 11.441 1.00 60.66 82 GLU A CA 1
ATOM 666 C C . GLU A 1 82 ? -39.146 -19.334 12.508 1.00 60.66 82 GLU A C 1
ATOM 668 O O . GLU A 1 82 ? -38.421 -19.702 13.430 1.00 60.66 82 GLU A O 1
ATOM 673 N N . TRP A 1 83 ? -39.451 -18.046 12.343 1.00 55.69 83 TRP A N 1
ATOM 674 C CA . TRP A 1 83 ? -39.236 -17.061 13.395 1.00 55.69 83 TRP A CA 1
ATOM 675 C C . TRP A 1 83 ? -40.201 -17.368 14.550 1.00 55.69 83 TRP A C 1
ATOM 677 O O . TRP A 1 83 ? -41.411 -17.409 14.306 1.00 55.69 83 TRP A O 1
ATOM 687 N N . PRO A 1 84 ? -39.741 -17.547 15.803 1.00 57.84 84 PRO A N 1
ATOM 688 C CA . PRO A 1 84 ? -40.653 -17.687 16.927 1.00 57.84 84 PRO A CA 1
ATOM 689 C C . PRO A 1 84 ? -41.395 -16.359 17.102 1.00 57.84 84 PRO A C 1
ATOM 691 O O . PRO A 1 84 ? -40.872 -15.390 17.655 1.00 57.84 84 PRO A O 1
ATOM 694 N N . SER A 1 85 ? -42.627 -16.292 16.594 1.00 57.28 85 SER A N 1
ATOM 695 C CA . SER A 1 85 ? -43.542 -15.193 16.863 1.00 57.28 85 SER A CA 1
ATOM 696 C C . SER A 1 85 ? -43.792 -15.149 18.367 1.00 57.28 85 SER A C 1
ATOM 698 O O . SER A 1 85 ? -44.545 -15.957 18.914 1.00 57.28 85 SER A O 1
ATOM 700 N N . SER A 1 86 ? -43.144 -14.208 19.048 1.00 59.19 86 SER A N 1
ATOM 701 C CA . SER A 1 86 ? -43.481 -13.844 20.414 1.00 59.19 86 SER A CA 1
ATOM 702 C C . SER A 1 86 ? -44.898 -13.269 20.419 1.00 59.19 86 SER A C 1
ATOM 704 O O . SER A 1 86 ? -45.100 -12.090 20.130 1.00 59.19 86 SER A O 1
ATOM 706 N N . THR A 1 87 ? -45.887 -14.096 20.738 1.00 62.28 87 THR A N 1
ATOM 707 C CA . THR A 1 87 ? -47.193 -13.597 21.169 1.00 62.28 87 THR A CA 1
ATOM 708 C C . THR A 1 87 ? -47.189 -13.711 22.690 1.00 62.28 87 THR A C 1
ATOM 710 O O . THR A 1 87 ? -47.070 -14.829 23.193 1.00 62.28 87 THR A O 1
ATOM 713 N N . PRO A 1 88 ? -47.221 -12.604 23.451 1.00 61.38 88 PRO A N 1
ATOM 714 C CA . PRO A 1 88 ? -47.312 -12.700 24.900 1.00 61.38 88 PRO A CA 1
ATOM 715 C C . PRO A 1 88 ? -48.688 -13.280 25.278 1.00 61.38 88 PRO A C 1
ATOM 717 O O . PRO A 1 88 ? -49.670 -13.021 24.572 1.00 61.38 88 PRO A O 1
ATOM 720 N N . PRO A 1 89 ? -48.787 -14.072 26.361 1.00 57.50 89 PRO A N 1
ATOM 721 C CA . PRO A 1 89 ? -50.050 -14.675 26.761 1.00 57.50 89 PRO A CA 1
ATOM 722 C C . PRO A 1 89 ? -51.056 -13.579 27.122 1.00 57.50 89 PRO A C 1
ATOM 724 O O . PRO A 1 89 ? -50.772 -12.685 27.917 1.00 57.50 89 PRO A O 1
ATOM 727 N N . SER A 1 90 ? -52.233 -13.647 26.504 1.00 57.00 90 SER A N 1
ATOM 728 C CA . SER A 1 90 ? -53.414 -12.903 26.933 1.00 57.00 90 SER A CA 1
ATOM 729 C C . SER A 1 90 ? -54.220 -13.830 27.837 1.00 57.00 90 SER A C 1
ATOM 731 O O . SER A 1 90 ? -54.831 -14.770 27.330 1.00 57.00 90 SER A O 1
ATOM 733 N N . GLY A 1 91 ? -54.197 -13.589 29.149 1.00 47.34 91 GLY A N 1
ATOM 734 C CA . GLY A 1 91 ? -55.011 -14.318 30.131 1.00 47.34 91 GLY A CA 1
ATOM 735 C C . GLY A 1 91 ? -54.250 -14.689 31.385 1.00 47.34 91 GLY A C 1
ATOM 736 O O . GLY A 1 91 ? -53.498 -15.684 31.320 1.00 47.34 91 GLY A O 1
#

Solvent-accessible surface area (backbone atoms only — not comparable to full-atom values): 6314 Å² total; per-residue (Å²): 136,85,78,76,90,81,81,91,82,88,82,89,75,58,67,71,57,55,52,50,44,49,54,51,17,61,75,72,74,48,51,54,69,58,51,53,52,46,56,52,41,53,70,75,52,60,77,68,59,69,93,70,36,82,65,48,63,56,54,62,71,66,67,61,76,80,74,63,92,85,60,81,73,81,66,83,83,75,75,82,82,81,70,84,77,86,70,78,88,87,130

Sequence (91 aa):
MYAHPVKRLQIMIDEDLDAALERLARQEGTSKAALIRRFVRDRVRPLPPIEEDPLWRLVEAAEREPVPEEVPEPSIDEVVYEWPSSTPPSG

Secondary structure (DSSP, 8-state):
-----PPP------HHHHHHHHHHHHHTTS-HHHHHHHHHHHHHSPPPPGGG-TTHHHHHTT---PPPTTS-PPPTT--------------